Protein AF-A0A418VMB4-F1 (afdb_monomer_lite)

Sequence (99 aa):
MRSEAAMLHHHDFLSRTVSTDREITLEALRVFTYLSRRLHFDRPIPVLQSELADALGMQRPNVNRAIKLLETKQILLRESKLGRAITFRLNPGLEGGRA

Radius of gyration: 13.06 Å; chains: 1; bounding box: 33×30×36 Å

Organism: NCBI:txid2320860

pLDDT: mean 92.83, std 11.34, range [39.09, 98.75]

InterPro domains:
  IPR036388 Winged helix-like DNA-binding domain superfamily [G3DSA:1.10.10.10] (4-93)
  IPR036390 Winged helix DNA-binding domain superfamily [SSF46785] (26-90)

Structure (mmCIF, N/CA/C/O backbone):
data_AF-A0A418VMB4-F1
#
_entry.id   AF-A0A418VMB4-F1
#
loop_
_atom_site.group_PDB
_atom_site.id
_atom_site.type_symbol
_atom_site.label_atom_id
_atom_site.label_alt_id
_atom_site.label_comp_id
_atom_site.label_asym_id
_atom_site.label_entity_id
_atom_site.label_seq_id
_atom_site.pdbx_PDB_ins_code
_atom_site.Cartn_x
_atom_site.Cartn_y
_atom_site.Cartn_z
_atom_site.occupancy
_atom_site.B_iso_or_equiv
_atom_site.auth_seq_id
_atom_site.auth_comp_id
_atom_site.auth_asym_id
_atom_site.auth_atom_id
_atom_site.pdbx_PDB_model_num
ATOM 1 N N . MET A 1 1 ? 2.644 9.877 -23.392 1.00 54.66 1 MET A N 1
ATOM 2 C CA . MET A 1 1 ? 1.704 8.747 -23.230 1.00 54.66 1 MET A CA 1
ATOM 3 C C . MET A 1 1 ? 2.539 7.482 -23.113 1.00 54.66 1 MET A C 1
ATOM 5 O O . MET A 1 1 ? 3.182 7.127 -24.091 1.00 54.66 1 MET A O 1
ATOM 9 N N . ARG A 1 2 ? 2.647 6.870 -21.926 1.00 64.38 2 ARG A N 1
ATOM 10 C CA . ARG A 1 2 ? 3.235 5.521 -21.824 1.00 64.38 2 ARG A CA 1
ATOM 11 C C . ARG A 1 2 ? 2.224 4.535 -22.420 1.00 64.38 2 ARG A C 1
ATOM 13 O O . ARG A 1 2 ? 1.029 4.721 -22.208 1.00 64.38 2 ARG A O 1
ATOM 20 N N . SER A 1 3 ? 2.682 3.567 -23.211 1.00 82.19 3 SER A N 1
ATOM 21 C CA . SER A 1 3 ? 1.797 2.599 -23.869 1.00 82.19 3 SER A CA 1
ATOM 22 C C . SER A 1 3 ? 1.093 1.704 -22.842 1.00 82.19 3 SER A C 1
ATOM 24 O O . SER A 1 3 ? 1.625 1.452 -21.761 1.00 82.19 3 SER A O 1
ATOM 26 N N . GLU A 1 4 ? -0.090 1.194 -23.186 1.00 79.38 4 GLU A N 1
ATOM 27 C CA . GLU A 1 4 ? -0.836 0.232 -22.359 1.00 79.38 4 GLU A CA 1
ATOM 28 C C . GLU A 1 4 ? 0.011 -1.004 -22.013 1.00 79.38 4 GLU A C 1
ATOM 30 O O . GLU A 1 4 ? 0.053 -1.427 -20.860 1.00 79.38 4 GLU A O 1
ATOM 35 N N . ALA A 1 5 ? 0.794 -1.498 -22.977 1.00 81.50 5 ALA A N 1
ATOM 36 C CA . ALA A 1 5 ? 1.740 -2.595 -22.776 1.00 81.50 5 ALA A CA 1
ATOM 37 C C . ALA A 1 5 ? 2.778 -2.304 -21.676 1.00 81.50 5 ALA A C 1
ATOM 39 O O . ALA A 1 5 ? 3.100 -3.190 -20.887 1.00 81.50 5 ALA A O 1
ATOM 40 N N . ALA A 1 6 ? 3.272 -1.064 -21.577 1.00 83.44 6 ALA A N 1
ATOM 41 C CA . ALA A 1 6 ? 4.200 -0.682 -20.513 1.00 83.44 6 ALA A CA 1
ATOM 42 C C . ALA A 1 6 ? 3.516 -0.683 -19.136 1.00 83.44 6 ALA A C 1
ATOM 44 O O . ALA A 1 6 ? 4.120 -1.088 -18.149 1.00 83.44 6 ALA A O 1
ATOM 45 N N . MET A 1 7 ? 2.245 -0.274 -19.058 1.00 83.25 7 MET A N 1
ATOM 46 C CA . MET A 1 7 ? 1.490 -0.301 -17.799 1.00 83.25 7 MET A CA 1
ATOM 47 C C . MET A 1 7 ? 1.183 -1.727 -17.335 1.00 83.25 7 MET A C 1
ATOM 49 O O . MET A 1 7 ? 1.287 -2.007 -16.142 1.00 83.25 7 MET A O 1
ATOM 53 N N . LEU A 1 8 ? 0.843 -2.625 -18.264 1.00 86.00 8 LEU A N 1
ATOM 54 C CA . LEU A 1 8 ? 0.659 -4.048 -17.970 1.00 86.00 8 LEU A CA 1
ATOM 55 C C . LEU A 1 8 ? 1.958 -4.674 -17.454 1.00 86.00 8 LEU A C 1
ATOM 57 O O . LEU A 1 8 ? 1.945 -5.317 -16.409 1.00 86.00 8 LEU A O 1
ATOM 61 N N . HIS A 1 9 ? 3.089 -4.383 -18.105 1.00 88.81 9 HIS A N 1
ATOM 62 C CA . HIS A 1 9 ? 4.406 -4.820 -17.639 1.00 88.81 9 HIS A CA 1
ATOM 63 C C . HIS A 1 9 ? 4.703 -4.352 -16.206 1.00 88.81 9 HIS A C 1
ATOM 65 O O . HIS A 1 9 ? 5.079 -5.160 -15.357 1.00 88.81 9 HIS A O 1
ATOM 71 N N . HIS A 1 10 ? 4.465 -3.069 -15.906 1.00 90.56 10 HIS A N 1
ATOM 72 C CA . HIS A 1 10 ? 4.646 -2.531 -14.555 1.00 90.56 10 HIS A CA 1
ATOM 73 C C . HIS A 1 10 ? 3.758 -3.215 -13.522 1.00 90.56 10 HIS A C 1
ATOM 75 O O . HIS A 1 10 ? 4.193 -3.490 -12.401 1.00 90.56 10 HIS A O 1
ATOM 81 N N . HIS A 1 11 ? 2.512 -3.506 -13.885 1.00 91.38 11 HIS A N 1
ATOM 82 C CA . HIS A 1 11 ? 1.599 -4.211 -13.000 1.00 91.38 11 HIS A CA 1
ATOM 83 C C . HIS A 1 11 ? 2.086 -5.636 -12.713 1.00 91.38 11 HIS A C 1
ATOM 85 O O . HIS A 1 11 ? 2.136 -6.037 -11.547 1.00 91.38 11 HIS A O 1
ATOM 91 N N . ASP A 1 12 ? 2.507 -6.370 -13.743 1.00 93.69 12 ASP A N 1
ATOM 92 C CA . ASP A 1 12 ? 3.045 -7.724 -13.606 1.00 93.69 12 ASP A CA 1
ATOM 93 C C . ASP A 1 12 ? 4.311 -7.741 -12.748 1.00 93.69 12 ASP A C 1
ATOM 95 O O . ASP A 1 12 ? 4.450 -8.578 -11.852 1.00 93.69 12 ASP A O 1
ATOM 99 N N . PHE A 1 13 ? 5.210 -6.774 -12.943 1.00 94.50 13 PHE A N 1
ATOM 100 C CA . PHE A 1 13 ? 6.409 -6.655 -12.126 1.00 94.50 13 PHE A CA 1
ATOM 101 C C . PHE A 1 13 ? 6.094 -6.369 -10.654 1.00 94.50 13 PHE A C 1
ATOM 103 O O . PHE A 1 13 ? 6.666 -7.018 -9.771 1.00 94.50 13 PHE A O 1
ATOM 110 N N . LEU A 1 14 ? 5.182 -5.431 -10.361 1.00 95.44 14 LEU A N 1
ATOM 111 C CA . LEU A 1 14 ? 4.769 -5.151 -8.982 1.00 95.44 14 LEU A CA 1
ATOM 112 C C . LEU A 1 14 ? 4.092 -6.370 -8.354 1.00 95.44 14 LEU A C 1
ATOM 114 O O . LEU A 1 14 ? 4.397 -6.717 -7.215 1.00 95.44 14 LEU A O 1
ATOM 118 N N . SER A 1 15 ? 3.214 -7.047 -9.098 1.00 95.69 15 SER A N 1
ATOM 119 C CA . SER A 1 15 ? 2.540 -8.255 -8.626 1.00 95.69 15 SER A CA 1
ATOM 120 C C . SER A 1 15 ? 3.544 -9.356 -8.299 1.00 95.69 15 SER A C 1
ATOM 122 O O . SER A 1 15 ? 3.472 -9.937 -7.213 1.00 95.69 15 SER A O 1
ATOM 124 N N . ARG A 1 16 ? 4.527 -9.586 -9.177 1.00 96.44 16 ARG A N 1
ATOM 125 C CA . ARG A 1 16 ? 5.621 -10.524 -8.928 1.00 96.44 16 ARG A CA 1
ATOM 126 C C . ARG A 1 16 ? 6.404 -10.122 -7.684 1.00 96.44 16 ARG A C 1
ATOM 128 O O . ARG A 1 16 ? 6.509 -10.934 -6.772 1.00 96.44 16 ARG A O 1
ATOM 135 N N . THR A 1 17 ? 6.871 -8.875 -7.618 1.00 96.25 17 THR A N 1
ATOM 136 C CA . THR A 1 17 ? 7.653 -8.340 -6.491 1.00 96.25 17 THR A CA 1
ATOM 137 C C . THR A 1 17 ? 6.945 -8.577 -5.160 1.00 96.25 17 THR A C 1
ATOM 139 O O . THR A 1 17 ? 7.528 -9.173 -4.259 1.00 96.25 17 THR A O 1
ATOM 142 N N . VAL A 1 18 ? 5.664 -8.209 -5.066 1.00 97.25 18 VAL A N 1
ATOM 143 C CA . VAL A 1 18 ? 4.850 -8.409 -3.859 1.00 97.25 18 VAL A CA 1
ATOM 144 C C . VAL A 1 18 ? 4.675 -9.890 -3.528 1.00 97.25 18 VAL A C 1
ATOM 146 O O . VAL A 1 18 ? 4.788 -10.269 -2.368 1.00 97.25 18 VAL A O 1
ATOM 149 N N . SER A 1 19 ? 4.399 -10.734 -4.525 1.00 97.00 19 SER A N 1
ATOM 150 C CA . SER A 1 19 ? 4.132 -12.161 -4.299 1.00 97.00 19 SER A CA 1
ATOM 151 C C . SER A 1 19 ? 5.365 -12.971 -3.881 1.00 97.00 19 SER A C 1
ATOM 153 O O . SER A 1 19 ? 5.225 -14.003 -3.230 1.00 97.00 19 SER A O 1
ATOM 155 N N . THR A 1 20 ? 6.567 -12.521 -4.254 1.00 96.81 20 THR A N 1
ATOM 156 C CA . THR A 1 20 ? 7.825 -13.231 -3.966 1.00 96.81 20 THR A CA 1
ATOM 157 C C . THR A 1 20 ? 8.568 -12.708 -2.738 1.00 96.81 20 THR A C 1
ATOM 159 O O . THR A 1 20 ? 9.478 -13.378 -2.248 1.00 96.81 20 THR A O 1
ATOM 162 N N . ASP A 1 21 ? 8.210 -11.525 -2.238 1.00 97.31 21 ASP A N 1
ATOM 163 C CA . ASP A 1 21 ? 8.847 -10.918 -1.071 1.00 97.31 21 ASP A CA 1
ATOM 164 C C . ASP A 1 21 ? 8.320 -11.543 0.232 1.00 97.31 21 ASP A C 1
ATOM 166 O O . ASP A 1 21 ? 7.151 -11.407 0.589 1.00 97.31 21 ASP A O 1
ATOM 170 N N . ARG A 1 22 ? 9.209 -12.217 0.970 1.00 96.94 22 ARG A N 1
ATOM 171 C CA . ARG A 1 22 ? 8.876 -12.922 2.220 1.00 96.94 22 ARG A CA 1
ATOM 172 C C . ARG A 1 22 ? 8.518 -11.991 3.378 1.00 96.94 22 ARG A C 1
ATOM 174 O O . ARG A 1 22 ? 7.944 -12.457 4.358 1.00 96.94 22 ARG A O 1
ATOM 181 N N . GLU A 1 23 ? 8.861 -10.709 3.293 1.00 97.81 23 GLU A N 1
ATOM 182 C CA . GLU A 1 23 ? 8.510 -9.721 4.317 1.00 97.81 23 GLU A CA 1
ATOM 183 C C . GLU A 1 23 ? 7.108 -9.134 4.104 1.00 97.81 23 GLU A C 1
ATOM 185 O O . GLU A 1 23 ? 6.578 -8.462 4.993 1.00 97.81 23 GLU A O 1
ATOM 190 N N . ILE A 1 24 ? 6.474 -9.393 2.954 1.00 98.19 24 ILE A N 1
ATOM 191 C CA . ILE A 1 24 ? 5.083 -9.009 2.719 1.00 98.19 24 ILE A CA 1
ATOM 192 C C . ILE A 1 24 ? 4.168 -9.870 3.587 1.00 98.19 24 ILE A C 1
ATOM 194 O O . ILE A 1 24 ? 4.032 -11.080 3.419 1.00 98.19 24 ILE A O 1
ATOM 198 N N . THR A 1 25 ? 3.486 -9.211 4.519 1.00 98.44 25 THR A N 1
ATOM 199 C CA . THR A 1 25 ? 2.481 -9.850 5.367 1.00 98.44 25 THR A CA 1
ATOM 200 C C . THR A 1 25 ? 1.180 -10.085 4.601 1.00 98.44 25 THR A C 1
ATOM 202 O O . THR A 1 25 ? 0.893 -9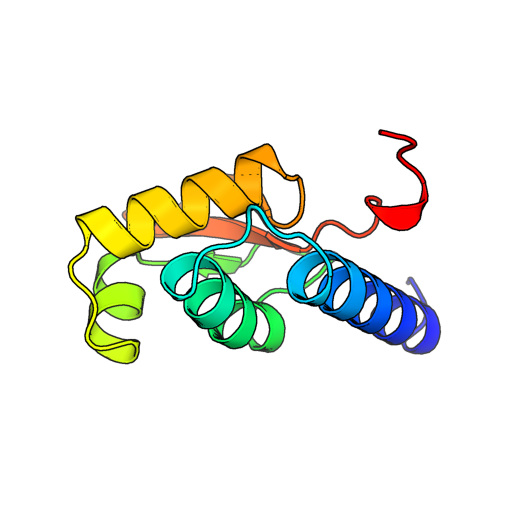.420 3.603 1.00 98.44 25 THR A O 1
ATOM 205 N N . LEU A 1 26 ? 0.318 -10.970 5.114 1.00 98.31 26 LEU A N 1
ATOM 206 C CA . LEU A 1 26 ? -1.013 -11.194 4.538 1.00 98.31 26 LEU A CA 1
ATOM 207 C C . LEU A 1 26 ? -1.850 -9.903 4.476 1.00 98.31 26 LEU A C 1
ATOM 209 O O . LEU A 1 26 ? -2.589 -9.682 3.520 1.00 98.31 26 LEU A O 1
ATOM 213 N N . GLU A 1 27 ? -1.722 -9.027 5.475 1.00 98.62 27 GLU A N 1
ATOM 214 C CA . GLU A 1 27 ? -2.409 -7.730 5.503 1.00 98.62 27 GLU A CA 1
ATOM 215 C C . GLU A 1 27 ? -1.917 -6.822 4.367 1.00 98.62 27 GLU A C 1
ATOM 217 O O . GLU A 1 27 ? -2.733 -6.257 3.637 1.00 98.62 27 GLU A O 1
ATOM 222 N N . ALA A 1 28 ? -0.597 -6.738 4.164 1.00 98.69 28 ALA A N 1
ATOM 223 C CA . ALA A 1 28 ? 0.002 -5.976 3.071 1.00 98.69 28 ALA A CA 1
ATOM 224 C C . ALA A 1 28 ? -0.361 -6.543 1.694 1.00 98.69 28 ALA A C 1
ATOM 226 O O . ALA A 1 28 ? -0.726 -5.774 0.808 1.00 98.69 28 ALA A O 1
ATOM 227 N N . LEU A 1 29 ? -0.361 -7.869 1.530 1.00 98.62 29 LEU A N 1
ATOM 228 C CA . LEU A 1 29 ? -0.781 -8.527 0.292 1.00 98.62 29 LEU A CA 1
ATOM 229 C C . LEU A 1 29 ? -2.244 -8.213 -0.054 1.00 98.62 29 LEU A C 1
ATOM 231 O O . LEU A 1 29 ? -2.558 -7.871 -1.196 1.00 98.62 29 LEU A O 1
ATOM 235 N N . ARG A 1 30 ? -3.147 -8.292 0.931 1.00 98.56 30 ARG A N 1
ATOM 236 C CA . ARG A 1 30 ? -4.573 -7.976 0.751 1.00 98.56 30 ARG A CA 1
ATOM 237 C C . ARG A 1 30 ? -4.788 -6.498 0.411 1.00 98.56 30 ARG A C 1
ATOM 2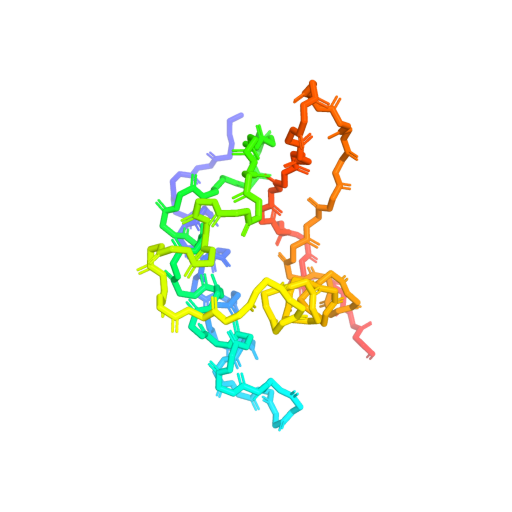39 O O . ARG A 1 30 ? -5.550 -6.197 -0.505 1.00 98.56 30 ARG A O 1
ATOM 246 N N . VAL A 1 31 ? -4.088 -5.588 1.095 1.00 98.69 31 VAL A N 1
ATOM 247 C CA . VAL A 1 31 ? -4.116 -4.148 0.784 1.00 98.69 31 VAL A CA 1
ATOM 248 C C . VAL A 1 31 ? -3.594 -3.878 -0.626 1.00 98.69 31 VAL A C 1
ATOM 250 O O . VAL A 1 31 ? -4.255 -3.171 -1.384 1.00 98.69 31 VAL A O 1
ATOM 253 N N . PHE A 1 32 ? -2.455 -4.463 -1.006 1.00 98.56 32 PHE A N 1
ATOM 254 C CA . PHE A 1 32 ? -1.900 -4.331 -2.351 1.00 98.56 32 PHE A CA 1
ATOM 255 C C . PHE A 1 32 ? -2.884 -4.824 -3.410 1.00 98.56 32 PHE A C 1
ATOM 257 O O . PHE A 1 32 ? -3.197 -4.074 -4.323 1.00 98.56 32 PHE A O 1
ATOM 264 N N . THR A 1 33 ? -3.428 -6.033 -3.255 1.00 98.00 33 THR A N 1
ATOM 265 C CA . THR A 1 33 ? -4.363 -6.641 -4.221 1.00 98.00 33 THR A CA 1
ATOM 266 C C . THR A 1 33 ? -5.602 -5.772 -4.446 1.00 98.00 33 THR A C 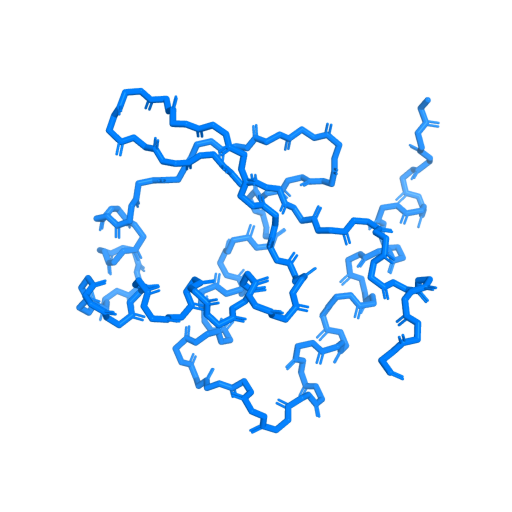1
ATOM 268 O O . THR A 1 33 ? -6.112 -5.665 -5.560 1.00 98.00 33 THR A O 1
ATOM 271 N N . TYR A 1 34 ? -6.100 -5.131 -3.386 1.00 98.38 34 TYR A N 1
ATOM 272 C CA . TYR A 1 34 ? -7.239 -4.225 -3.486 1.00 98.38 34 TYR A CA 1
ATOM 273 C C . TYR A 1 34 ? -6.869 -2.898 -4.160 1.00 98.38 34 TYR A C 1
ATOM 275 O O . TYR A 1 34 ? -7.598 -2.405 -5.023 1.00 98.38 34 TYR A O 1
ATOM 283 N N . LEU A 1 35 ? -5.736 -2.306 -3.772 1.00 98.00 35 LEU A N 1
ATOM 284 C CA . LEU A 1 35 ? -5.303 -1.010 -4.286 1.00 98.00 35 LEU A CA 1
ATOM 285 C C . LEU A 1 35 ? -4.739 -1.086 -5.709 1.00 98.00 35 LEU A C 1
ATOM 287 O O . LEU A 1 35 ? -4.960 -0.149 -6.468 1.00 98.00 35 LEU A O 1
ATOM 291 N N . SER A 1 36 ? -4.081 -2.172 -6.115 1.00 96.06 36 SER A N 1
ATOM 292 C CA . SER A 1 36 ? -3.472 -2.308 -7.449 1.00 96.06 36 SER A CA 1
ATOM 293 C C . SER A 1 36 ? -4.494 -2.203 -8.582 1.00 96.06 36 SER A C 1
ATOM 295 O O . SER A 1 36 ? -4.178 -1.703 -9.654 1.00 96.06 36 SER A O 1
ATOM 297 N N . ARG A 1 37 ? -5.750 -2.581 -8.316 1.00 93.31 37 ARG A N 1
ATOM 298 C CA . ARG A 1 37 ? -6.880 -2.439 -9.249 1.00 93.31 37 ARG A CA 1
ATOM 299 C C . ARG A 1 37 ? -7.432 -1.014 -9.343 1.00 93.31 37 ARG A C 1
ATOM 301 O O . ARG A 1 37 ? -8.186 -0.715 -10.263 1.00 93.31 37 ARG A O 1
ATOM 308 N N . ARG A 1 38 ? -7.148 -0.169 -8.349 1.00 95.31 38 ARG A N 1
ATOM 309 C CA . ARG A 1 38 ? -7.730 1.177 -8.182 1.00 95.31 38 ARG A CA 1
ATOM 310 C C . ARG A 1 38 ? -6.733 2.294 -8.456 1.00 95.31 38 ARG A C 1
ATOM 312 O O . ARG A 1 38 ? -7.134 3.383 -8.852 1.00 95.31 38 ARG A O 1
ATOM 319 N N . LEU A 1 39 ? -5.463 2.058 -8.152 1.00 96.75 39 LEU A N 1
ATOM 320 C CA . LEU A 1 39 ? -4.395 3.030 -8.311 1.00 96.75 39 LEU A CA 1
ATOM 321 C C . LEU A 1 39 ? -3.839 2.977 -9.733 1.00 96.75 39 LEU A C 1
ATOM 323 O O . LEU A 1 39 ? -3.873 1.946 -10.398 1.00 96.75 39 LEU A O 1
ATOM 327 N N . HIS A 1 40 ? -3.289 4.101 -10.176 1.00 94.69 40 HIS A N 1
ATOM 328 C CA . HIS A 1 40 ? -2.609 4.211 -11.462 1.00 94.69 40 HIS A CA 1
ATOM 329 C C . HIS A 1 40 ? -1.114 4.425 -11.245 1.00 94.69 40 HIS A C 1
ATOM 331 O O . HIS A 1 40 ? -0.671 4.670 -10.125 1.00 94.69 40 HIS A O 1
ATOM 337 N N . PHE A 1 41 ? -0.332 4.342 -12.316 1.00 93.69 41 PHE A N 1
ATOM 338 C CA . PHE A 1 41 ? 1.108 4.613 -12.289 1.00 93.69 41 PHE A CA 1
ATOM 339 C C . PHE A 1 41 ? 1.446 6.090 -12.527 1.00 93.69 41 PHE A C 1
ATOM 341 O O . PHE A 1 41 ? 2.477 6.579 -12.062 1.00 93.69 41 PHE A O 1
ATOM 348 N N . ASP A 1 42 ? 0.586 6.789 -13.269 1.00 92.44 42 ASP A N 1
ATOM 349 C CA . ASP A 1 42 ? 0.797 8.130 -13.819 1.00 92.44 42 ASP A CA 1
ATOM 350 C C . ASP A 1 42 ? 0.024 9.232 -13.086 1.00 92.44 42 ASP A C 1
ATOM 352 O O . ASP A 1 42 ? 0.350 10.407 -13.240 1.00 92.44 42 ASP A O 1
ATOM 356 N N . ARG A 1 43 ? -0.970 8.867 -12.269 1.00 94.06 43 ARG A N 1
ATOM 357 C CA . ARG A 1 43 ? -1.732 9.812 -11.450 1.00 94.06 43 ARG A CA 1
ATOM 358 C C . ARG A 1 43 ? -1.984 9.292 -10.034 1.00 94.06 43 ARG A C 1
ATOM 360 O O . ARG A 1 43 ? -2.300 8.109 -9.869 1.00 94.06 43 ARG A O 1
ATOM 367 N N . PRO A 1 44 ? -1.903 10.161 -9.014 1.00 96.88 44 PRO A N 1
ATOM 368 C CA . PRO A 1 44 ? -2.247 9.799 -7.650 1.00 96.88 44 PRO A CA 1
ATOM 369 C C . PRO A 1 44 ? -3.771 9.754 -7.461 1.00 96.88 44 PRO A C 1
ATOM 371 O O . PRO A 1 44 ? -4.512 10.574 -8.003 1.00 96.88 44 PRO A O 1
ATOM 374 N N . ILE A 1 45 ? -4.247 8.790 -6.675 1.00 97.62 45 ILE A N 1
ATOM 375 C CA . ILE A 1 45 ? -5.662 8.584 -6.346 1.00 97.62 45 ILE A CA 1
ATOM 376 C C . ILE A 1 45 ? -5.854 8.723 -4.832 1.00 97.62 45 ILE A C 1
ATOM 378 O O . ILE A 1 45 ? -5.072 8.148 -4.068 1.00 97.62 45 ILE A O 1
ATOM 382 N N . PRO A 1 46 ? -6.870 9.472 -4.364 1.00 97.62 46 PRO A N 1
ATOM 383 C CA . PRO A 1 46 ? -7.169 9.584 -2.941 1.00 97.62 46 PRO A CA 1
ATOM 384 C C . PRO A 1 46 ? -7.627 8.243 -2.357 1.00 97.62 46 PRO A C 1
ATOM 386 O O . PRO A 1 46 ? -8.504 7.571 -2.898 1.00 97.62 46 PRO A O 1
ATOM 389 N N . VAL A 1 47 ? -7.049 7.876 -1.214 1.00 97.69 47 VAL A N 1
ATOM 390 C CA . VAL A 1 47 ? -7.404 6.683 -0.442 1.00 97.69 47 VAL A CA 1
ATOM 391 C C . VAL A 1 47 ? -7.726 7.091 0.991 1.00 97.69 47 VAL A C 1
ATOM 393 O O . VAL A 1 47 ? -6.881 7.648 1.702 1.00 97.69 47 VAL A O 1
ATOM 396 N N . LEU A 1 48 ? -8.943 6.770 1.430 1.00 97.44 48 LEU A N 1
ATOM 397 C CA . LEU A 1 48 ? -9.356 6.855 2.825 1.00 97.44 48 LEU A CA 1
ATOM 398 C C . LEU A 1 48 ? -9.067 5.523 3.519 1.00 97.44 48 LEU A C 1
ATOM 400 O O . LEU A 1 48 ? -9.603 4.479 3.161 1.00 97.44 48 LEU A O 1
ATOM 404 N N . GLN A 1 49 ? -8.212 5.554 4.539 1.00 96.00 49 GLN A N 1
ATOM 405 C CA . GLN A 1 49 ? -7.795 4.339 5.249 1.00 96.00 49 GLN A CA 1
ATOM 406 C C . GLN A 1 49 ? -8.943 3.711 6.044 1.00 96.00 49 GLN A C 1
ATOM 408 O O . GLN A 1 49 ? -8.902 2.514 6.297 1.00 96.00 49 GLN A O 1
ATOM 413 N N . SER A 1 50 ? -9.953 4.497 6.433 1.00 97.50 50 SER A N 1
ATOM 414 C CA . SER A 1 50 ? -11.183 3.977 7.039 1.00 97.50 50 SER A CA 1
ATOM 415 C C . SER A 1 50 ? -11.983 3.141 6.044 1.00 97.50 50 SER A C 1
ATOM 417 O O . SER A 1 50 ? -12.257 1.987 6.326 1.00 97.50 50 SER A O 1
ATOM 419 N N . GLU A 1 51 ? -12.244 3.661 4.845 1.00 97.88 51 GLU A N 1
ATOM 420 C CA . GLU A 1 51 ? -12.985 2.920 3.813 1.00 97.88 51 GLU A CA 1
ATOM 421 C C . GLU A 1 51 ? -12.238 1.660 3.373 1.00 97.88 51 GLU A C 1
ATOM 423 O O . GLU A 1 51 ? -12.839 0.626 3.103 1.00 97.88 51 GLU A O 1
ATOM 428 N N . LEU A 1 52 ? -10.906 1.736 3.314 1.00 98.00 52 LEU A N 1
ATOM 429 C CA . LEU A 1 52 ? -10.071 0.580 3.014 1.00 98.00 52 LEU A CA 1
ATOM 430 C C . LEU A 1 52 ? -10.127 -0.475 4.129 1.00 98.00 52 LEU A C 1
ATOM 432 O O . LEU A 1 52 ? -10.141 -1.667 3.837 1.00 98.00 52 LEU A O 1
ATOM 436 N N . ALA A 1 53 ? -10.159 -0.044 5.392 1.00 98.50 53 ALA A N 1
ATOM 437 C CA . ALA A 1 53 ? -10.335 -0.928 6.539 1.00 98.50 53 ALA A CA 1
ATOM 438 C C . ALA A 1 53 ? -11.696 -1.632 6.489 1.00 98.50 53 ALA A C 1
ATOM 440 O O . ALA A 1 53 ? -11.738 -2.858 6.594 1.00 98.50 53 ALA A O 1
ATOM 441 N N . ASP A 1 54 ? -12.766 -0.885 6.216 1.00 98.56 54 ASP A N 1
ATOM 442 C CA . ASP A 1 54 ? -14.124 -1.415 6.092 1.00 98.56 54 ASP A CA 1
ATOM 443 C C . ASP A 1 54 ? -14.231 -2.412 4.926 1.00 98.56 54 ASP A C 1
ATOM 445 O O . ASP A 1 54 ? -14.679 -3.543 5.112 1.00 98.56 54 ASP A O 1
ATOM 449 N N . ALA A 1 55 ? -13.725 -2.049 3.740 1.00 98.06 55 ALA A N 1
ATOM 450 C CA . ALA A 1 55 ? -13.757 -2.901 2.547 1.00 98.06 55 ALA A CA 1
ATOM 451 C C . ALA A 1 55 ? -12.989 -4.222 2.720 1.00 98.06 55 ALA A C 1
ATOM 453 O O . ALA A 1 55 ? -13.313 -5.225 2.084 1.00 98.06 55 ALA A O 1
ATOM 454 N N . LEU A 1 56 ? -11.956 -4.229 3.564 1.00 98.19 56 LEU A N 1
ATOM 455 C CA . LEU A 1 56 ? -11.125 -5.404 3.815 1.00 98.19 56 LEU A CA 1
ATOM 456 C C . LEU A 1 56 ? -11.496 -6.147 5.105 1.00 98.19 56 LEU A C 1
ATOM 458 O O . LEU A 1 56 ? -10.868 -7.168 5.405 1.00 98.19 56 LEU A O 1
ATOM 462 N N . GLY A 1 57 ? -12.470 -5.661 5.880 1.00 98.44 57 GLY A N 1
ATOM 463 C CA . GLY A 1 57 ? -12.761 -6.190 7.214 1.00 98.44 57 GLY A CA 1
ATOM 464 C C . GLY A 1 57 ? -11.520 -6.197 8.115 1.00 98.44 57 GLY A C 1
ATOM 465 O O . GLY A 1 57 ? -11.269 -7.167 8.828 1.00 98.44 57 GLY A O 1
ATOM 466 N N . MET A 1 58 ? -10.681 -5.164 8.012 1.00 98.50 58 MET A N 1
ATOM 467 C CA . MET A 1 58 ? -9.436 -5.024 8.769 1.00 98.50 58 MET A CA 1
ATOM 468 C C . MET A 1 58 ? -9.558 -3.923 9.812 1.00 98.50 58 MET A C 1
ATOM 470 O O . MET A 1 58 ? -10.250 -2.931 9.618 1.00 98.50 58 MET A O 1
ATOM 474 N N . GLN A 1 59 ? -8.792 -4.031 10.895 1.00 98.31 59 GLN A N 1
ATOM 475 C CA . GLN A 1 59 ? -8.634 -2.900 11.802 1.00 98.31 59 GLN A CA 1
ATOM 476 C C . GLN A 1 59 ? -7.780 -1.808 11.145 1.00 98.31 59 GLN A C 1
ATOM 478 O O . GLN A 1 59 ? -6.772 -2.084 10.489 1.00 98.31 59 GLN A O 1
ATOM 483 N N . ARG A 1 60 ? -8.135 -0.541 11.370 1.00 97.81 60 ARG A N 1
ATOM 484 C CA . ARG A 1 60 ? -7.425 0.607 10.784 1.00 97.81 60 ARG A CA 1
ATOM 485 C C . ARG A 1 60 ? -5.910 0.633 11.073 1.00 97.81 60 ARG A C 1
ATOM 487 O O . ARG A 1 60 ? -5.159 0.951 10.150 1.00 97.81 60 ARG A O 1
ATOM 494 N N . PRO A 1 61 ? -5.411 0.281 12.278 1.00 98.50 61 PRO A N 1
ATOM 495 C CA . PRO A 1 61 ? -3.970 0.173 12.514 1.00 98.50 61 PRO A CA 1
ATOM 496 C C . PRO A 1 61 ? -3.278 -0.848 11.603 1.00 98.50 61 PRO A C 1
ATOM 498 O O . PRO A 1 61 ? -2.151 -0.612 11.176 1.00 98.50 61 PRO A O 1
ATOM 501 N N . ASN A 1 62 ? -3.952 -1.945 11.255 1.00 98.62 62 ASN A N 1
ATOM 502 C CA . ASN A 1 62 ? -3.410 -2.995 10.392 1.00 98.62 62 ASN A CA 1
ATOM 503 C C . ASN A 1 62 ? -3.281 -2.498 8.952 1.00 98.62 62 ASN A C 1
ATOM 505 O O . ASN A 1 62 ? -2.223 -2.639 8.346 1.00 98.62 62 ASN A O 1
ATOM 509 N N . VAL A 1 63 ? -4.307 -1.801 8.450 1.00 98.56 63 VAL A N 1
ATOM 510 C CA . VAL A 1 63 ? -4.252 -1.116 7.149 1.00 98.56 63 VAL A CA 1
ATOM 511 C C . VAL A 1 63 ? -3.123 -0.089 7.109 1.00 98.56 63 VAL A C 1
ATOM 513 O O . VAL A 1 63 ? -2.354 -0.056 6.154 1.00 98.56 63 VAL A O 1
ATOM 516 N N . ASN A 1 64 ? -2.979 0.730 8.153 1.00 98.00 64 ASN A N 1
ATOM 517 C CA . ASN A 1 64 ? -1.915 1.732 8.215 1.00 98.00 64 ASN A CA 1
ATOM 518 C C . ASN A 1 64 ? -0.519 1.089 8.197 1.00 98.00 64 ASN A C 1
ATOM 520 O O . ASN A 1 64 ? 0.354 1.563 7.471 1.00 98.00 64 ASN A O 1
ATOM 524 N N . ARG A 1 65 ? -0.308 0.008 8.963 1.00 98.62 65 ARG A N 1
ATOM 525 C CA . ARG A 1 65 ? 0.956 -0.750 8.967 1.00 98.62 65 ARG A CA 1
ATOM 526 C C . ARG A 1 65 ? 1.235 -1.381 7.601 1.00 98.62 65 ARG A C 1
ATOM 528 O O . ARG A 1 65 ? 2.349 -1.260 7.102 1.00 98.62 65 ARG A O 1
ATOM 535 N N . ALA A 1 66 ? 0.225 -1.984 6.978 1.00 98.75 66 ALA A N 1
ATOM 536 C CA . ALA A 1 66 ? 0.307 -2.568 5.641 1.00 98.75 66 ALA A CA 1
ATOM 537 C C . ALA A 1 66 ? 0.679 -1.530 4.570 1.00 98.75 66 ALA A C 1
ATOM 539 O O . ALA A 1 66 ? 1.623 -1.744 3.814 1.00 98.75 66 ALA A O 1
ATOM 540 N N . ILE A 1 67 ? -0.004 -0.379 4.542 1.00 98.50 67 ILE A N 1
ATOM 541 C CA . ILE A 1 67 ? 0.335 0.729 3.638 1.00 98.50 67 ILE A CA 1
ATOM 542 C C . ILE A 1 67 ? 1.773 1.178 3.886 1.00 98.50 67 ILE A C 1
ATOM 544 O O . ILE A 1 67 ? 2.542 1.279 2.936 1.00 9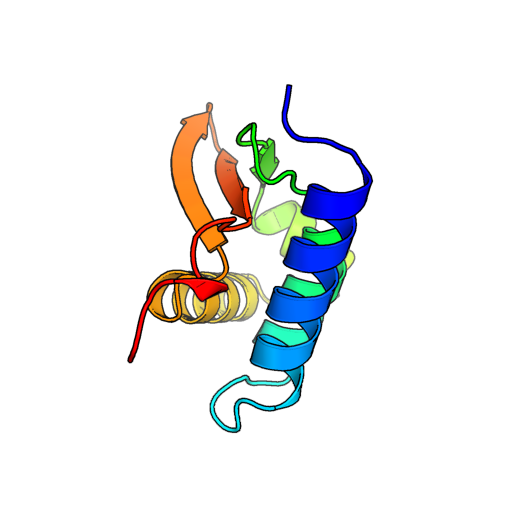8.50 67 ILE A O 1
ATOM 548 N N . LYS A 1 68 ? 2.166 1.387 5.149 1.00 98.56 68 LYS A N 1
ATOM 549 C CA . LYS A 1 68 ? 3.519 1.843 5.473 1.00 98.56 68 LYS A CA 1
ATOM 550 C C . LYS A 1 68 ? 4.591 0.863 4.991 1.00 98.56 68 LYS A C 1
ATOM 552 O O . LYS A 1 68 ? 5.615 1.311 4.489 1.00 98.56 68 LYS A O 1
ATOM 557 N N . LEU A 1 69 ? 4.353 -0.445 5.103 1.00 98.69 69 LEU A N 1
ATOM 558 C CA . LEU A 1 69 ? 5.252 -1.467 4.566 1.00 98.69 69 LEU A CA 1
ATOM 559 C C . LEU A 1 69 ? 5.375 -1.361 3.038 1.00 98.69 69 LEU A C 1
ATOM 561 O O . LEU A 1 69 ? 6.489 -1.311 2.522 1.00 98.69 69 LEU A O 1
ATOM 565 N N . LEU A 1 70 ? 4.251 -1.263 2.322 1.00 98.56 70 LEU A N 1
ATOM 566 C CA . LEU A 1 70 ? 4.241 -1.115 0.862 1.00 98.56 70 LEU A CA 1
ATOM 567 C C . LEU A 1 70 ? 4.920 0.186 0.395 1.00 98.56 70 LEU A C 1
ATOM 569 O O . LEU A 1 70 ? 5.562 0.200 -0.654 1.00 98.56 70 LEU A O 1
ATOM 573 N N . GLU A 1 71 ? 4.811 1.269 1.168 1.00 97.94 71 GLU A N 1
ATOM 574 C CA . GLU A 1 71 ? 5.538 2.523 0.930 1.00 97.94 71 GLU A CA 1
ATOM 575 C C . GLU A 1 71 ? 7.047 2.363 1.147 1.00 97.94 71 GLU A C 1
ATOM 577 O O . GLU A 1 71 ? 7.847 2.778 0.311 1.00 97.94 71 GLU A O 1
ATOM 582 N N . THR A 1 72 ? 7.458 1.743 2.258 1.00 97.75 72 THR A N 1
ATOM 583 C CA . THR A 1 72 ? 8.874 1.474 2.551 1.00 97.75 72 THR A CA 1
ATOM 584 C C . THR A 1 72 ? 9.512 0.632 1.448 1.00 97.75 72 THR A C 1
ATOM 586 O O . THR A 1 72 ? 10.624 0.919 1.020 1.00 97.75 72 THR A O 1
ATOM 589 N N . LYS A 1 73 ? 8.774 -0.350 0.925 1.00 96.81 73 LYS A N 1
ATOM 590 C CA . LYS A 1 73 ? 9.171 -1.206 -0.201 1.00 96.81 73 LYS A CA 1
ATOM 591 C C . LYS A 1 73 ? 9.059 -0.521 -1.572 1.00 96.81 73 LYS A C 1
ATOM 593 O O . LYS A 1 73 ? 9.291 -1.162 -2.588 1.00 96.81 73 LYS A O 1
ATOM 598 N N . GLN A 1 74 ? 8.679 0.760 -1.614 1.00 96.81 74 GLN A N 1
ATOM 599 C CA . GLN A 1 74 ? 8.522 1.555 -2.836 1.00 96.81 74 GLN A CA 1
ATOM 600 C C . GLN A 1 74 ? 7.509 0.975 -3.839 1.00 96.81 74 GLN A C 1
ATOM 602 O O . GLN A 1 74 ? 7.571 1.289 -5.022 1.00 96.81 74 GLN A O 1
ATOM 607 N N . ILE A 1 75 ? 6.553 0.159 -3.389 1.00 97.56 75 ILE A N 1
ATOM 608 C CA . ILE A 1 75 ? 5.455 -0.356 -4.223 1.00 97.56 75 ILE A CA 1
ATOM 609 C C . ILE A 1 75 ? 4.374 0.719 -4.377 1.00 97.56 75 ILE A C 1
ATOM 611 O O . ILE A 1 75 ? 3.870 0.961 -5.477 1.00 97.56 75 ILE A O 1
ATOM 615 N N . LEU A 1 76 ? 4.042 1.382 -3.266 1.00 97.94 76 LEU A N 1
ATOM 616 C CA . LEU A 1 76 ? 3.150 2.537 -3.228 1.00 97.94 76 LEU A CA 1
ATOM 617 C C . LEU A 1 76 ? 3.961 3.815 -3.052 1.00 97.94 76 LEU A C 1
ATOM 619 O O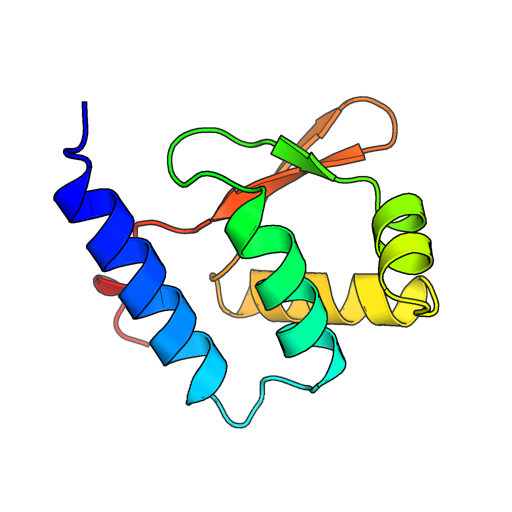 . LEU A 1 76 ? 4.829 3.896 -2.186 1.00 97.94 76 LEU A O 1
ATOM 623 N N . LEU A 1 77 ? 3.620 4.839 -3.825 1.00 97.75 77 LEU A N 1
ATOM 624 C CA . LEU A 1 77 ? 4.169 6.177 -3.670 1.00 97.75 77 LEU A CA 1
ATOM 625 C C . LEU A 1 77 ? 3.098 7.076 -3.073 1.00 97.75 77 LEU A C 1
ATOM 627 O O . LEU A 1 77 ? 2.037 7.271 -3.670 1.00 97.75 77 LEU A O 1
ATOM 631 N N . ARG A 1 78 ? 3.378 7.596 -1.879 1.00 97.56 78 ARG A N 1
ATOM 632 C CA . ARG A 1 78 ? 2.573 8.631 -1.233 1.00 97.56 78 ARG A CA 1
ATOM 633 C C . ARG A 1 78 ? 2.902 9.984 -1.831 1.00 97.56 78 ARG A C 1
ATOM 635 O O . ARG A 1 78 ? 4.072 10.340 -1.937 1.00 97.56 78 ARG A O 1
ATOM 642 N N . GLU A 1 79 ? 1.864 10.759 -2.105 1.00 94.44 79 GLU A N 1
ATOM 643 C CA . GLU A 1 79 ? 2.009 12.153 -2.509 1.00 94.44 79 GLU A CA 1
ATOM 644 C C . GLU A 1 79 ? 1.363 13.083 -1.472 1.00 94.44 79 GLU A C 1
ATOM 646 O O . GLU A 1 79 ? 1.731 13.077 -0.294 1.00 94.44 79 GLU A O 1
ATOM 651 N N . SER A 1 80 ? 0.399 13.900 -1.882 1.00 93.00 80 SER A N 1
ATOM 652 C CA . SER A 1 80 ? -0.224 14.915 -1.041 1.00 93.00 80 SER A CA 1
ATOM 653 C C . SER A 1 80 ? -1.429 14.378 -0.262 1.00 93.00 80 SER A C 1
ATOM 655 O O . SER A 1 80 ? -2.002 13.322 -0.559 1.00 93.00 80 SER A O 1
ATOM 657 N N . LYS A 1 81 ? -1.840 15.136 0.758 1.00 94.44 81 LYS A N 1
ATOM 658 C CA . LYS A 1 81 ? -3.151 14.965 1.390 1.00 94.44 81 LYS A CA 1
ATOM 659 C C . LYS A 1 81 ? -4.210 15.704 0.577 1.00 94.44 81 LYS A C 1
ATOM 661 O O . LYS A 1 81 ? -3.988 16.841 0.173 1.00 94.44 81 LYS A O 1
ATOM 666 N N . LEU A 1 82 ? -5.376 15.085 0.421 1.00 93.75 82 LEU A N 1
ATOM 667 C CA . LEU A 1 82 ? -6.566 15.693 -0.168 1.00 93.75 82 LEU A CA 1
ATOM 668 C C . LEU A 1 82 ? -7.713 15.592 0.841 1.00 93.75 82 LEU A C 1
ATOM 670 O O . LEU A 1 82 ? -8.327 14.538 1.017 1.00 93.75 82 LEU A O 1
ATOM 674 N N . GLY A 1 83 ? -7.954 16.684 1.570 1.00 93.94 83 GLY A N 1
ATOM 675 C CA . GLY A 1 83 ? -8.864 16.685 2.714 1.00 93.94 83 GLY A CA 1
ATOM 676 C C . GLY A 1 83 ? -8.426 15.671 3.778 1.00 93.94 83 GLY A C 1
ATOM 677 O O . GLY A 1 83 ? -7.338 15.778 4.343 1.00 93.94 83 GLY A O 1
ATOM 678 N N . ARG A 1 84 ? -9.276 14.672 4.048 1.00 92.44 84 ARG A N 1
ATOM 679 C CA . ARG A 1 84 ? -8.987 13.576 4.994 1.00 92.44 84 ARG A CA 1
ATOM 680 C C . ARG A 1 84 ? -8.243 12.396 4.359 1.00 92.44 84 ARG A C 1
ATOM 682 O O . ARG A 1 84 ? -7.761 11.535 5.092 1.00 92.44 84 ARG A O 1
ATOM 689 N N . ALA A 1 85 ? -8.168 12.343 3.031 1.00 95.88 85 ALA A N 1
ATOM 690 C CA . ALA A 1 85 ? -7.513 11.269 2.300 1.00 95.88 85 ALA A CA 1
ATOM 691 C C . ALA A 1 85 ? -6.024 11.562 2.093 1.00 95.88 85 ALA A C 1
ATOM 693 O O . ALA A 1 85 ? -5.591 12.714 2.023 1.00 95.88 85 ALA A O 1
ATOM 694 N N . ILE A 1 86 ? -5.244 10.496 1.946 1.00 97.12 86 ILE A N 1
ATOM 695 C CA . ILE A 1 86 ? -3.880 10.564 1.417 1.00 97.12 86 ILE A CA 1
ATOM 696 C C . ILE A 1 86 ? -3.935 10.035 -0.008 1.00 97.12 86 ILE A C 1
A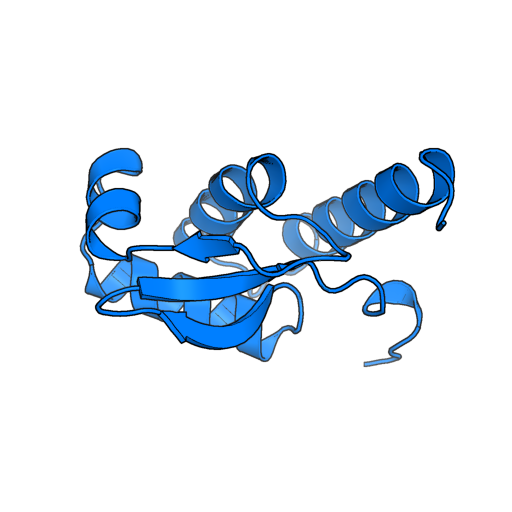TOM 698 O O . ILE A 1 86 ? -4.625 9.049 -0.272 1.00 97.12 86 ILE A O 1
ATOM 702 N N . THR A 1 87 ? -3.240 10.694 -0.924 1.00 98.00 87 THR A N 1
ATOM 703 C CA . THR A 1 87 ? -3.186 10.262 -2.317 1.00 98.00 87 THR A CA 1
ATOM 704 C C . THR A 1 87 ? -2.001 9.327 -2.551 1.00 98.00 87 THR A C 1
ATOM 706 O O . THR A 1 87 ? -0.911 9.533 -2.006 1.00 98.00 87 THR A O 1
ATOM 709 N N . PHE A 1 88 ? -2.235 8.274 -3.333 1.00 98.19 88 PHE A N 1
ATOM 710 C CA . PHE A 1 88 ? -1.231 7.269 -3.667 1.00 98.19 88 PHE A CA 1
ATOM 711 C C . PHE A 1 88 ? -1.246 6.940 -5.153 1.00 98.19 88 PHE A C 1
ATOM 713 O O . PHE A 1 88 ? -2.296 6.976 -5.793 1.00 98.19 88 PHE A O 1
ATOM 720 N N . ARG A 1 89 ? -0.095 6.532 -5.677 1.00 97.06 89 ARG A N 1
ATOM 721 C CA . ARG A 1 89 ? 0.028 5.868 -6.978 1.00 97.06 89 ARG A CA 1
ATOM 722 C C . ARG A 1 89 ? 0.924 4.640 -6.872 1.00 97.06 89 ARG A C 1
ATOM 724 O O . ARG A 1 89 ? 1.692 4.508 -5.918 1.00 97.06 89 ARG A O 1
ATOM 731 N N . LEU A 1 90 ? 0.822 3.748 -7.848 1.00 96.94 90 LEU A N 1
ATOM 732 C CA . LEU A 1 90 ? 1.765 2.645 -8.013 1.00 96.94 90 LEU A CA 1
ATOM 733 C C . LEU A 1 90 ? 3.109 3.193 -8.499 1.00 96.94 90 LEU A C 1
ATOM 735 O O . LEU A 1 90 ? 3.148 4.183 -9.233 1.00 96.94 90 LEU A O 1
ATOM 739 N N . ASN A 1 91 ? 4.212 2.561 -8.101 1.00 95.31 91 ASN A N 1
ATOM 740 C CA . ASN A 1 91 ? 5.540 2.963 -8.552 1.00 95.31 91 ASN A CA 1
ATOM 741 C C . ASN A 1 91 ? 5.892 2.345 -9.921 1.00 95.31 91 ASN A C 1
ATOM 743 O O . ASN A 1 91 ? 6.167 1.148 -9.979 1.00 95.31 91 ASN A O 1
ATOM 747 N N . PRO A 1 92 ? 5.969 3.127 -11.016 1.00 92.06 92 PRO A N 1
ATOM 748 C CA . PRO A 1 92 ? 6.392 2.609 -12.318 1.00 92.06 92 PRO A CA 1
ATOM 749 C C . PRO A 1 92 ? 7.911 2.403 -12.433 1.00 92.06 92 PRO A C 1
ATOM 751 O O . PRO A 1 92 ? 8.385 1.943 -13.466 1.00 92.06 92 PRO A O 1
ATOM 754 N N . GLY A 1 93 ? 8.694 2.833 -11.438 1.00 89.56 93 GLY A N 1
ATOM 755 C CA . GLY A 1 93 ? 10.157 2.800 -11.455 1.00 89.56 93 GLY A CA 1
ATOM 756 C C . GLY A 1 93 ? 10.780 1.656 -10.659 1.00 89.56 93 GLY A C 1
ATOM 757 O O . GLY A 1 93 ? 12.003 1.542 -10.657 1.00 89.56 93 GLY A O 1
ATOM 758 N N . LEU A 1 94 ? 9.979 0.817 -9.990 1.00 84.75 94 LEU A N 1
ATOM 759 C CA . LEU A 1 94 ? 10.505 -0.233 -9.109 1.00 84.75 94 LEU A CA 1
ATOM 760 C C . LEU A 1 94 ? 11.387 -1.246 -9.863 1.00 84.75 94 LEU A C 1
ATOM 762 O O . LEU A 1 94 ? 12.351 -1.754 -9.309 1.00 84.75 94 LEU A O 1
ATOM 766 N N . GLU A 1 95 ? 11.116 -1.464 -11.150 1.00 76.69 95 GLU A N 1
ATOM 767 C CA . GLU A 1 95 ? 11.905 -2.316 -12.054 1.00 76.69 95 GLU A CA 1
ATOM 768 C C . GLU A 1 95 ? 13.356 -1.857 -12.246 1.00 76.69 95 GLU A C 1
ATOM 770 O O . GLU A 1 95 ? 14.241 -2.676 -12.482 1.00 76.69 95 GLU A O 1
ATOM 775 N N . GLY A 1 96 ? 13.599 -0.544 -12.180 1.00 65.56 96 GLY A N 1
ATOM 776 C CA . GLY A 1 96 ? 14.910 0.058 -12.436 1.00 65.56 96 GLY A CA 1
ATOM 777 C C . GLY A 1 96 ? 15.764 0.241 -11.181 1.00 65.56 96 GLY A C 1
ATOM 778 O O . GLY A 1 96 ? 16.941 0.586 -11.289 1.00 65.56 96 GLY A O 1
ATOM 779 N N . GLY A 1 97 ? 15.185 0.029 -9.997 1.00 54.09 97 GLY A N 1
ATOM 780 C CA . GLY A 1 97 ? 15.873 0.138 -8.719 1.00 54.09 97 GLY A CA 1
ATOM 781 C C . GLY A 1 97 ? 16.477 -1.200 -8.322 1.00 54.09 97 GLY A C 1
ATOM 782 O O . GLY A 1 97 ? 15.772 -2.082 -7.842 1.00 54.09 97 GLY A O 1
ATOM 783 N N . ARG A 1 98 ? 17.794 -1.350 -8.489 1.00 41.03 98 ARG A N 1
ATOM 784 C CA . ARG A 1 98 ? 18.539 -2.365 -7.738 1.00 41.03 98 ARG A CA 1
ATOM 785 C C . ARG A 1 98 ? 18.368 -2.046 -6.249 1.00 41.03 98 ARG A C 1
ATOM 787 O O . ARG A 1 98 ? 18.728 -0.945 -5.833 1.00 41.03 98 ARG A O 1
ATOM 794 N N . ALA A 1 99 ? 17.773 -2.975 -5.505 1.00 39.09 99 ALA A N 1
ATOM 795 C CA . ALA A 1 99 ? 17.982 -3.073 -4.065 1.00 39.09 99 ALA A CA 1
ATOM 796 C C . ALA A 1 99 ? 19.454 -3.411 -3.784 1.00 39.09 99 ALA A C 1
ATOM 798 O O . ALA A 1 99 ? 20.055 -4.123 -4.627 1.00 39.09 99 ALA A O 1
#

Foldseek 3Di:
DPDPVLQVVLLVVLLVVLVPDPPQDPLLNLLCVVVSVVAAQPDWDWDDLVVSCVVSVHDSVSSVVSVVVCVVLQQKDWDDDDVNTTIIHGHSCSVVDDD

Secondary structure (DSSP, 8-state):
---HHHHHHHHHHHHHHHHH-TT--HHHHHHHHHHHTT--SSS-EEE-HHHHHHHHT--HHHHHHHHHHHHHTTSEEEEEEETTEEEEEE-TTGGG---